Protein AF-A0A538U7K5-F1 (afdb_monomer)

Nearest PDB structures (foldseek):
  8snb-assembly1_8U  TM=2.735E-01  e=7.033E+00  Strongylocentrotus purpuratus

Organism: Eiseniibacteriota bacterium (NCBI:txid2212470)

Secondary structure (DSSP, 8-state):
-HHHHHHHHHHHHHHHHHHHHHHHHHHHHHHHHHHHHHHHHIIIIIHHHHHHHHHHHHHHTT---PPPP---SSHHHHHHHHHHHHHHHHHHHHHHHHHHHHHHHHS---------GGG---TT----------

Radius of gyration: 41.23 Å; Cα contacts (8 Å, |Δi|>4): 47; chains: 1; bounding box: 67×30×140 Å

InterPro domains:
  IPR003660 HAMP domain [PF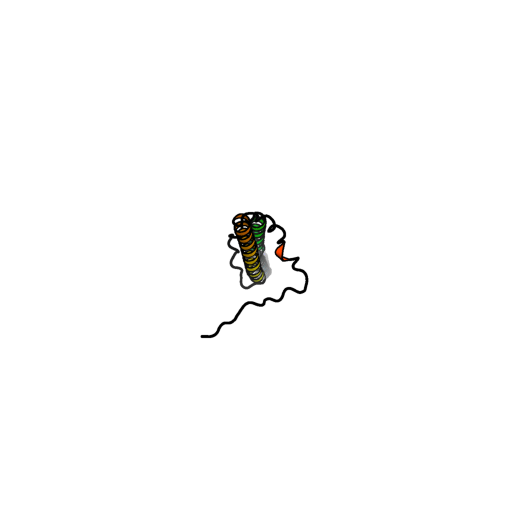00672] (40-91)
  IPR003660 HAMP domain [PS50885] (43-95)
  IPR003660 HAMP domain [SM00304] (43-95)
  IPR050980 Two-component sensor histidine kinase [PTHR44936] (24-107)

Mean predicted aligned error: 14.3 Å

Structure (mmCIF, N/CA/C/O backbone):
data_AF-A0A538U7K5-F1
#
_entry.id   AF-A0A538U7K5-F1
#
loop_
_atom_site.group_PDB
_atom_site.id
_atom_site.type_symbol
_atom_site.label_atom_id
_atom_site.label_alt_id
_atom_site.label_comp_id
_atom_site.label_asym_id
_atom_site.label_entity_id
_atom_site.label_seq_id
_atom_site.pdbx_PDB_ins_code
_atom_site.Cartn_x
_atom_site.Cartn_y
_atom_site.Cartn_z
_atom_site.occupancy
_atom_site.B_iso_or_equiv
_atom_site.auth_seq_id
_atom_site.auth_comp_id
_atom_site.auth_asym_id
_atom_site.auth_atom_id
_atom_site.pdbx_PDB_model_num
ATOM 1 N N . MET A 1 1 ? 33.708 3.600 -62.638 1.00 54.44 1 MET A N 1
ATOM 2 C CA . MET A 1 1 ? 33.944 4.660 -61.630 1.00 54.44 1 MET A CA 1
ATOM 3 C C . MET A 1 1 ? 32.761 4.875 -60.675 1.00 54.44 1 MET A C 1
ATOM 5 O O . MET A 1 1 ? 33.014 5.083 -59.501 1.00 54.44 1 MET A O 1
ATOM 9 N N . ALA A 1 2 ? 31.492 4.771 -61.100 1.00 59.25 2 ALA A N 1
ATOM 10 C CA . ALA A 1 2 ? 30.334 5.022 -60.219 1.00 59.25 2 ALA A CA 1
ATOM 11 C C . ALA A 1 2 ? 30.132 4.001 -59.070 1.00 59.25 2 ALA A C 1
ATOM 13 O O . ALA A 1 2 ? 29.759 4.386 -57.966 1.00 59.25 2 ALA A O 1
ATOM 14 N N . VAL A 1 3 ? 30.445 2.715 -59.272 1.00 57.94 3 VAL A N 1
ATOM 15 C CA . VAL A 1 3 ? 30.224 1.658 -58.254 1.00 57.94 3 VAL A CA 1
ATOM 16 C C . VAL A 1 3 ? 31.099 1.840 -57.000 1.00 57.94 3 VAL A C 1
ATOM 18 O O . VAL A 1 3 ? 30.674 1.516 -55.896 1.00 57.94 3 VAL A O 1
ATOM 21 N N . VAL A 1 4 ? 32.285 2.445 -57.142 1.00 59.78 4 VAL A N 1
ATOM 22 C CA . VAL A 1 4 ? 33.200 2.721 -56.017 1.00 59.78 4 VAL A CA 1
ATOM 23 C C . VAL A 1 4 ? 32.654 3.829 -55.101 1.00 59.78 4 VAL A C 1
ATOM 25 O O . VAL A 1 4 ? 32.928 3.829 -53.905 1.00 59.78 4 VAL A O 1
ATOM 28 N N . THR A 1 5 ? 31.824 4.739 -55.626 1.00 70.06 5 THR A N 1
ATOM 29 C CA . THR A 1 5 ? 31.253 5.848 -54.838 1.00 70.06 5 THR A CA 1
ATOM 30 C C . THR A 1 5 ? 30.111 5.405 -53.919 1.00 70.06 5 THR A C 1
ATOM 32 O O . THR A 1 5 ? 30.031 5.873 -52.787 1.00 70.06 5 THR A O 1
ATOM 35 N N . LEU A 1 6 ? 29.286 4.443 -54.353 1.00 65.56 6 LEU A N 1
ATOM 36 C CA . LEU A 1 6 ? 28.186 3.896 -53.548 1.00 65.56 6 LEU A CA 1
ATOM 37 C C . LEU A 1 6 ? 28.699 2.976 -52.428 1.00 65.56 6 LEU A C 1
ATOM 39 O O . LEU A 1 6 ? 28.245 3.087 -51.294 1.00 65.56 6 LEU A O 1
ATOM 43 N N . ALA A 1 7 ? 29.699 2.133 -52.717 1.00 62.19 7 ALA A N 1
ATOM 44 C CA . ALA A 1 7 ? 30.318 1.265 -51.710 1.00 62.19 7 ALA A CA 1
ATOM 45 C C . ALA A 1 7 ? 31.091 2.056 -50.632 1.00 62.19 7 ALA A C 1
ATOM 47 O O . ALA A 1 7 ? 31.077 1.684 -49.461 1.00 62.19 7 ALA A O 1
ATOM 48 N N . SER A 1 8 ? 31.731 3.170 -51.012 1.00 61.56 8 SER A N 1
ATOM 49 C CA . SER A 1 8 ? 32.457 4.058 -50.090 1.00 61.56 8 SER A CA 1
ATOM 50 C C . SER A 1 8 ? 31.526 4.790 -49.114 1.00 61.56 8 SER A C 1
ATOM 52 O O . SER A 1 8 ? 31.849 4.918 -47.934 1.00 61.56 8 SER A O 1
ATOM 54 N N . LEU A 1 9 ? 30.339 5.214 -49.568 1.00 62.47 9 LEU A N 1
ATOM 55 C CA . LEU A 1 9 ? 29.356 5.876 -48.707 1.00 62.47 9 LEU A CA 1
ATOM 56 C C . LEU A 1 9 ? 28.792 4.916 -47.649 1.00 62.47 9 LEU A C 1
ATOM 58 O O . LEU A 1 9 ? 28.699 5.280 -46.480 1.00 62.47 9 LEU A O 1
ATOM 62 N N . ASP A 1 10 ? 28.500 3.671 -48.032 1.00 64.25 10 ASP A N 1
ATOM 63 C CA . ASP A 1 10 ? 28.055 2.632 -47.094 1.00 64.25 10 ASP A CA 1
ATOM 64 C C . ASP A 1 10 ? 29.145 2.294 -46.062 1.00 64.25 10 ASP A C 1
ATOM 66 O O . ASP A 1 10 ? 28.867 2.122 -44.874 1.00 64.25 10 ASP A O 1
ATOM 70 N N . GLN A 1 11 ? 30.412 2.269 -46.487 1.00 65.56 11 GLN A N 1
ATOM 71 C CA . GLN A 1 11 ? 31.550 2.010 -45.604 1.00 65.56 11 GLN A CA 1
ATOM 72 C C . GLN A 1 11 ? 31.839 3.183 -44.650 1.00 65.56 11 GLN A C 1
ATOM 74 O O . GLN A 1 11 ? 32.196 2.953 -43.494 1.00 65.56 11 GLN A O 1
ATOM 79 N N . ALA A 1 12 ? 31.628 4.426 -45.094 1.00 67.38 12 ALA A N 1
ATOM 80 C CA . ALA A 1 12 ? 31.737 5.626 -44.263 1.00 67.38 12 ALA A CA 1
ATOM 81 C C . ALA A 1 12 ? 30.568 5.776 -43.268 1.00 67.38 12 ALA A C 1
ATOM 83 O O . ALA A 1 12 ? 30.749 6.332 -42.185 1.00 67.38 12 ALA A O 1
ATOM 84 N N . LEU A 1 13 ? 29.384 5.251 -43.603 1.00 69.56 13 LEU A N 1
ATOM 85 C CA . LEU A 1 13 ? 28.193 5.260 -42.744 1.00 69.56 13 LEU A CA 1
ATOM 86 C C . LEU A 1 13 ? 28.079 4.025 -41.839 1.00 69.56 13 LEU A C 1
ATOM 88 O O . LEU A 1 13 ? 27.329 4.053 -40.863 1.00 69.56 13 LEU A O 1
ATOM 92 N N . ALA A 1 14 ? 28.831 2.952 -42.096 1.00 70.62 14 ALA A N 1
ATOM 93 C CA . ALA A 1 14 ? 28.836 1.756 -41.250 1.00 70.62 14 ALA A CA 1
ATOM 94 C C . ALA A 1 14 ? 29.092 2.046 -39.748 1.00 70.62 14 ALA A C 1
ATOM 96 O O . ALA A 1 14 ? 28.418 1.437 -38.910 1.00 70.62 14 ALA A O 1
ATOM 97 N N . PRO A 1 15 ? 29.981 2.986 -39.359 1.00 73.81 15 PRO A N 1
ATOM 98 C CA . PRO A 1 15 ? 30.116 3.423 -37.969 1.00 73.81 15 PRO A CA 1
ATOM 99 C C . PRO A 1 15 ? 28.875 4.167 -37.451 1.00 73.81 15 PRO A C 1
ATOM 101 O O . PRO A 1 15 ? 28.450 3.924 -36.324 1.00 73.81 15 PRO A O 1
ATOM 104 N N . PHE A 1 16 ? 28.255 5.018 -38.277 1.00 79.31 16 PHE A N 1
ATOM 105 C CA . PHE A 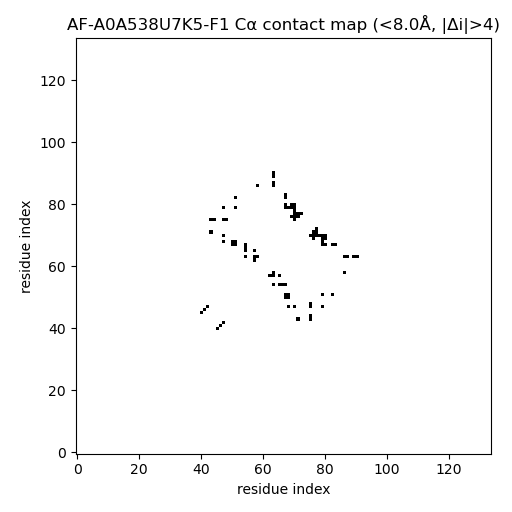1 16 ? 27.041 5.760 -37.918 1.00 79.31 16 PHE A CA 1
ATOM 106 C C . PHE A 1 16 ? 25.854 4.829 -37.645 1.00 79.31 16 PHE A C 1
ATOM 108 O O . PHE A 1 16 ? 25.188 4.983 -36.624 1.00 79.31 16 PHE A O 1
ATOM 115 N N . ARG A 1 17 ? 25.646 3.790 -38.467 1.00 77.38 17 ARG A N 1
ATOM 116 C CA . ARG A 1 17 ? 24.559 2.810 -38.257 1.00 77.38 17 ARG A CA 1
ATOM 117 C C . ARG A 1 17 ? 24.710 2.027 -36.949 1.00 77.38 17 ARG A C 1
ATOM 119 O O . ARG A 1 17 ? 23.712 1.656 -36.335 1.00 77.38 17 ARG A O 1
ATOM 126 N N . ARG A 1 18 ? 25.946 1.786 -36.490 1.00 79.62 18 ARG A N 1
ATOM 127 C CA . ARG A 1 18 ? 26.201 1.168 -35.175 1.00 79.62 18 ARG A CA 1
ATOM 128 C C . ARG A 1 18 ? 25.820 2.098 -34.026 1.00 79.62 18 ARG A C 1
ATOM 130 O O . ARG A 1 18 ? 25.271 1.620 -33.038 1.00 79.62 18 ARG A O 1
ATOM 137 N N . ILE A 1 19 ? 26.084 3.398 -34.161 1.00 85.88 19 ILE A N 1
ATOM 138 C CA . ILE A 1 19 ? 25.710 4.409 -33.162 1.00 85.88 19 ILE A CA 1
ATOM 139 C C . ILE A 1 19 ? 24.186 4.565 -33.110 1.00 85.88 19 ILE A C 1
ATOM 141 O O . ILE A 1 19 ? 23.619 4.546 -32.022 1.00 85.88 19 ILE A O 1
ATOM 145 N N . GLU A 1 20 ? 23.510 4.625 -34.261 1.00 86.88 20 GLU A N 1
ATOM 146 C CA . GLU A 1 20 ? 22.042 4.668 -34.328 1.00 86.88 20 GLU A CA 1
ATOM 147 C C . GLU A 1 20 ? 21.404 3.448 -33.658 1.00 86.88 20 GLU A C 1
ATOM 149 O O . GLU A 1 20 ? 20.525 3.593 -32.808 1.00 86.88 20 GLU A O 1
ATOM 154 N N . ALA A 1 21 ? 21.883 2.241 -33.980 1.00 88.50 21 ALA A N 1
ATOM 155 C CA . ALA A 1 21 ? 21.398 1.017 -33.354 1.00 88.50 21 ALA A CA 1
ATOM 156 C C . ALA A 1 21 ? 21.659 1.010 -31.839 1.00 88.50 21 ALA A C 1
ATOM 158 O O . ALA A 1 21 ? 20.779 0.630 -31.069 1.00 88.50 21 ALA A O 1
ATOM 159 N N . ALA A 1 22 ? 22.836 1.465 -31.396 1.00 89.94 22 ALA A N 1
ATOM 160 C CA . ALA A 1 22 ? 23.144 1.591 -29.976 1.00 89.94 22 ALA A CA 1
ATOM 161 C C . ALA A 1 22 ? 22.199 2.580 -29.271 1.00 89.94 22 ALA A C 1
ATOM 163 O O . ALA A 1 22 ? 21.688 2.266 -28.200 1.00 89.94 22 ALA A O 1
ATOM 164 N N . GLN A 1 23 ? 21.896 3.728 -29.882 1.00 94.31 23 GLN A N 1
ATOM 165 C CA . GLN A 1 23 ? 20.947 4.707 -29.340 1.00 94.31 23 GLN A CA 1
ATOM 166 C C . GLN A 1 23 ? 19.527 4.148 -29.235 1.00 94.31 23 GLN A C 1
ATOM 168 O O . GLN A 1 23 ? 18.868 4.357 -28.215 1.00 94.31 23 GLN A O 1
ATOM 173 N N . LEU A 1 24 ? 19.070 3.400 -30.243 1.00 95.38 24 LEU A N 1
ATOM 174 C CA . LEU A 1 24 ? 17.772 2.723 -30.197 1.00 95.38 24 LEU A CA 1
ATOM 175 C C . LEU A 1 24 ? 17.715 1.697 -29.060 1.00 95.38 24 LEU A C 1
ATOM 177 O O . LEU A 1 24 ? 16.736 1.666 -28.315 1.00 95.38 24 LEU A O 1
ATOM 181 N N . TRP A 1 25 ? 18.772 0.902 -28.879 1.00 95.88 25 TRP A N 1
ATOM 182 C CA . TRP A 1 25 ? 18.856 -0.060 -27.779 1.00 95.88 25 TRP A CA 1
ATOM 183 C C . TRP A 1 25 ? 18.875 0.611 -26.411 1.00 95.88 25 TRP A C 1
ATOM 185 O O . TRP A 1 25 ? 18.148 0.180 -25.519 1.00 95.88 25 TRP A O 1
ATOM 195 N N . VAL A 1 26 ? 19.654 1.681 -26.245 1.00 96.88 26 VAL A N 1
ATOM 196 C CA . VAL A 1 26 ? 19.680 2.457 -24.999 1.00 96.88 26 VAL A CA 1
ATOM 197 C C . VAL A 1 26 ? 18.292 3.013 -24.698 1.00 96.88 26 VAL A C 1
ATOM 199 O O . VAL A 1 26 ? 17.795 2.809 -23.595 1.00 96.88 26 VAL A O 1
ATOM 202 N N . GLY A 1 27 ? 17.625 3.628 -25.679 1.00 96.94 27 GLY A N 1
ATOM 203 C CA . GLY A 1 27 ? 16.267 4.145 -25.511 1.00 96.94 27 GLY A CA 1
ATOM 204 C C . GLY A 1 27 ? 15.266 3.058 -25.112 1.00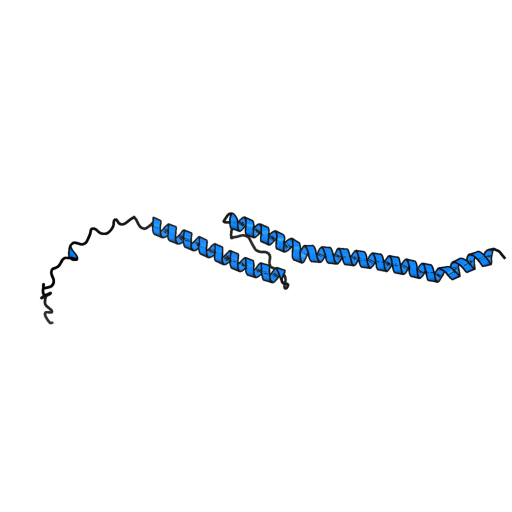 96.94 27 GLY A C 1
ATOM 205 O O . GLY A 1 27 ? 14.484 3.248 -24.179 1.00 96.94 27 GLY A O 1
ATOM 206 N N . LEU A 1 28 ? 15.328 1.892 -25.761 1.00 97.69 28 LEU A N 1
ATOM 207 C CA . LEU A 1 28 ? 14.460 0.758 -25.453 1.00 97.69 28 LEU A CA 1
ATOM 208 C C . LEU A 1 28 ? 14.690 0.224 -24.032 1.00 97.69 28 LEU A C 1
ATOM 210 O O . LEU A 1 28 ? 13.728 -0.013 -23.302 1.00 97.69 28 LEU A O 1
ATOM 214 N N . ILE A 1 29 ? 15.952 0.076 -23.622 1.00 98.06 29 ILE A N 1
ATOM 215 C CA . ILE A 1 29 ? 16.319 -0.375 -22.274 1.00 98.06 29 ILE A CA 1
ATOM 216 C C 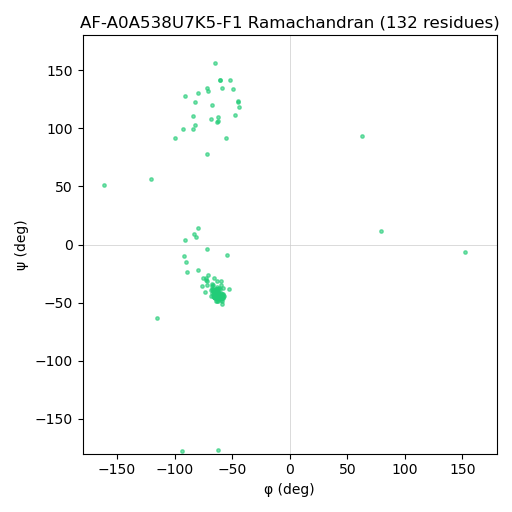. ILE A 1 29 ? 15.875 0.649 -21.229 1.00 98.06 29 ILE A C 1
ATOM 218 O O . ILE A 1 29 ? 15.266 0.269 -20.231 1.00 98.06 29 ILE A O 1
ATOM 222 N N . SER A 1 30 ? 16.128 1.940 -21.456 1.00 97.94 30 SER A N 1
ATOM 223 C CA . SER A 1 30 ? 15.701 3.012 -20.553 1.00 97.94 30 SER A CA 1
ATOM 224 C C . SER A 1 30 ? 14.185 3.036 -20.383 1.00 97.94 30 SER A C 1
ATOM 226 O O . SER A 1 30 ? 13.699 3.144 -19.259 1.00 97.94 30 SER A O 1
ATOM 228 N N . MET A 1 31 ? 13.430 2.877 -21.473 1.00 98.12 31 MET A N 1
ATOM 229 C CA . MET A 1 31 ? 11.972 2.819 -21.417 1.00 98.12 31 MET A CA 1
ATOM 230 C C . MET A 1 31 ? 11.488 1.576 -20.664 1.00 98.12 31 MET A C 1
ATOM 232 O O . MET A 1 31 ? 10.642 1.686 -19.778 1.00 98.12 31 MET A O 1
ATOM 236 N N . GLY A 1 32 ? 12.074 0.408 -20.941 1.00 98.12 32 GLY A N 1
ATOM 237 C CA . GLY A 1 32 ? 11.782 -0.822 -20.205 1.00 98.12 32 GLY A CA 1
ATOM 238 C C . GLY A 1 32 ? 12.062 -0.692 -18.705 1.00 98.12 32 GLY A C 1
ATOM 239 O O . GLY A 1 32 ? 11.236 -1.091 -17.885 1.00 98.12 32 GLY A O 1
ATOM 240 N N . LEU A 1 33 ? 13.183 -0.069 -18.335 1.00 98.00 33 LEU A N 1
ATOM 241 C CA . LEU A 1 33 ? 13.550 0.170 -16.942 1.00 98.00 33 LEU A CA 1
ATOM 242 C C . LEU A 1 33 ? 12.586 1.143 -16.254 1.00 98.00 33 LEU A C 1
ATOM 244 O O . LEU A 1 33 ? 12.186 0.896 -15.118 1.00 98.00 33 LEU A O 1
ATOM 248 N N . ALA A 1 34 ? 12.172 2.211 -16.941 1.00 97.50 34 ALA A N 1
ATOM 249 C CA . ALA A 1 34 ? 11.193 3.160 -16.420 1.00 97.50 34 ALA A CA 1
ATOM 250 C C . ALA A 1 34 ? 9.842 2.483 -16.137 1.00 97.50 34 ALA A C 1
ATOM 252 O O . ALA A 1 34 ? 9.283 2.658 -15.052 1.00 97.50 34 ALA A O 1
ATOM 253 N N . PHE A 1 35 ? 9.349 1.652 -17.062 1.00 97.69 35 PHE A N 1
ATOM 254 C CA . PHE A 1 35 ? 8.125 0.873 -16.853 1.00 97.69 35 PHE A CA 1
ATOM 255 C C . PHE A 1 35 ? 8.264 -0.124 -15.703 1.00 97.69 35 PHE A C 1
ATOM 257 O O . PHE A 1 35 ? 7.380 -0.198 -14.850 1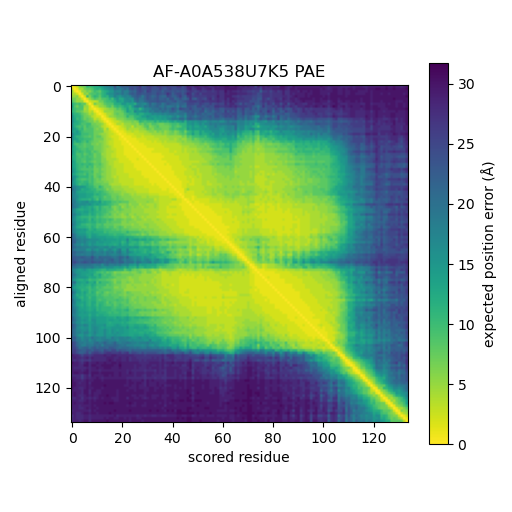.00 97.69 35 PHE A O 1
ATOM 264 N N . ALA A 1 36 ? 9.377 -0.858 -15.642 1.00 97.25 36 ALA A N 1
ATOM 265 C CA . ALA A 1 36 ? 9.632 -1.808 -14.565 1.00 97.25 36 ALA A CA 1
ATOM 266 C C . ALA A 1 36 ? 9.658 -1.112 -13.196 1.00 97.25 36 ALA A C 1
ATOM 268 O O . ALA A 1 36 ? 9.003 -1.567 -12.259 1.00 97.25 36 ALA A O 1
ATOM 269 N N . LEU A 1 37 ? 10.358 0.020 -13.087 1.00 95.75 37 LEU A N 1
ATOM 270 C CA . LEU A 1 37 ? 10.445 0.784 -11.847 1.00 95.75 37 LEU A CA 1
ATOM 271 C C . LEU A 1 37 ? 9.086 1.363 -11.441 1.00 95.75 37 LEU A C 1
ATOM 273 O O . LEU A 1 37 ? 8.690 1.224 -10.286 1.00 95.75 37 LEU A O 1
ATOM 277 N N . SER A 1 38 ? 8.351 1.954 -12.386 1.00 95.00 38 SER A N 1
ATOM 278 C CA . SER A 1 38 ? 6.999 2.473 -12.154 1.00 95.00 38 SER A CA 1
ATOM 279 C C . SER A 1 38 ? 6.058 1.376 -11.647 1.00 95.00 38 SER A C 1
ATOM 281 O O . SER A 1 38 ? 5.363 1.560 -10.647 1.00 95.00 38 SER A O 1
ATOM 283 N N . TYR A 1 39 ? 6.102 0.199 -12.272 1.00 95.19 39 TYR A N 1
ATOM 284 C CA . TYR A 1 39 ? 5.298 -0.950 -11.876 1.00 95.19 39 TYR A CA 1
ATOM 285 C C . TYR A 1 39 ? 5.645 -1.456 -10.471 1.00 95.19 39 TYR A C 1
ATOM 287 O O . TYR A 1 39 ? 4.752 -1.715 -9.661 1.00 95.19 39 TYR A O 1
ATOM 295 N N . VAL A 1 40 ? 6.939 -1.568 -10.154 1.00 92.06 40 VAL A N 1
ATOM 296 C CA . VAL A 1 40 ? 7.405 -1.970 -8.818 1.00 92.06 40 VAL A CA 1
ATOM 297 C C . VAL A 1 40 ? 6.971 -0.954 -7.765 1.00 92.06 40 VAL A C 1
ATOM 299 O O . VAL A 1 40 ? 6.461 -1.352 -6.718 1.00 92.06 40 VAL A O 1
ATOM 302 N N . LEU A 1 41 ? 7.130 0.342 -8.039 1.00 89.50 41 LEU A N 1
ATOM 303 C CA . LEU A 1 41 ? 6.789 1.403 -7.096 1.00 89.50 41 LEU A CA 1
ATOM 304 C C . LEU A 1 41 ? 5.279 1.463 -6.839 1.00 89.50 41 LEU A C 1
ATOM 306 O O . LEU A 1 41 ? 4.857 1.497 -5.686 1.00 89.50 41 LEU A O 1
ATOM 310 N N . SER A 1 42 ? 4.462 1.370 -7.891 1.00 89.81 42 SER A N 1
ATOM 311 C CA . SER A 1 42 ? 3.002 1.288 -7.771 1.00 89.81 42 SER A CA 1
ATOM 312 C C . SER A 1 42 ? 2.573 0.094 -6.908 1.00 89.81 42 SER A C 1
ATOM 314 O O . SER A 1 42 ? 1.754 0.239 -5.999 1.00 89.81 42 SER A O 1
ATOM 316 N N . ARG A 1 43 ? 3.183 -1.081 -7.113 1.00 87.75 43 ARG A N 1
ATOM 317 C CA . ARG A 1 43 ? 2.865 -2.280 -6.324 1.00 87.75 43 ARG A CA 1
ATOM 318 C C . ARG A 1 43 ? 3.363 -2.241 -4.882 1.00 87.75 43 ARG A C 1
ATOM 320 O O . ARG A 1 43 ? 2.733 -2.864 -4.034 1.00 87.75 43 ARG A O 1
ATOM 327 N N . ARG A 1 44 ? 4.480 -1.568 -4.599 1.00 86.88 44 ARG A N 1
ATOM 328 C CA . ARG A 1 44 ? 5.053 -1.494 -3.243 1.00 86.88 44 ARG A CA 1
ATOM 329 C C . ARG A 1 44 ? 4.530 -0.334 -2.408 1.00 86.88 44 ARG A C 1
ATOM 331 O O . ARG A 1 44 ? 4.567 -0.427 -1.189 1.00 86.88 44 ARG A O 1
ATOM 338 N N . VAL A 1 45 ? 4.044 0.727 -3.044 1.00 89.31 45 VAL A N 1
ATOM 339 C CA . VAL A 1 45 ? 3.618 1.947 -2.351 1.00 89.31 45 VAL A CA 1
ATOM 340 C C . VAL A 1 45 ? 2.123 2.166 -2.516 1.00 89.31 45 VAL A C 1
ATOM 342 O O . VAL A 1 45 ? 1.389 2.092 -1.537 1.00 89.31 45 VAL A O 1
ATOM 345 N N . THR A 1 46 ? 1.655 2.378 -3.745 1.00 90.12 46 THR A N 1
ATOM 346 C CA . THR A 1 46 ? 0.255 2.742 -4.007 1.00 90.12 46 THR A CA 1
ATOM 347 C C . THR A 1 46 ? -0.712 1.645 -3.567 1.00 90.12 46 THR A C 1
ATOM 349 O O . THR A 1 46 ? -1.637 1.921 -2.813 1.00 90.12 46 THR A O 1
ATOM 352 N N . GLY A 1 47 ? -0.450 0.389 -3.948 1.00 88.12 47 GLY A N 1
ATOM 353 C CA . GLY A 1 47 ? -1.328 -0.735 -3.607 1.00 88.12 47 GLY A CA 1
ATOM 354 C C . GLY A 1 47 ? -1.529 -0.939 -2.095 1.00 88.12 47 GLY A C 1
ATOM 355 O O . GLY A 1 47 ? -2.671 -1.036 -1.648 1.00 88.12 47 GLY A O 1
ATOM 356 N N . PRO A 1 48 ? -0.462 -1.012 -1.275 1.00 87.75 48 PRO A N 1
ATOM 357 C CA . PRO A 1 48 ? -0.610 -1.116 0.176 1.00 87.75 48 PRO A CA 1
ATOM 358 C C . PRO A 1 48 ? -1.289 0.097 0.819 1.00 87.75 48 PRO A C 1
ATOM 360 O O . PRO A 1 48 ? -2.070 -0.089 1.746 1.00 87.75 48 PRO A O 1
ATOM 363 N N . ILE A 1 49 ? -1.032 1.316 0.330 1.00 90.94 49 ILE A N 1
ATOM 364 C CA . ILE A 1 49 ? -1.666 2.533 0.861 1.00 90.94 49 ILE A CA 1
ATOM 365 C C . ILE A 1 49 ? -3.178 2.516 0.621 1.00 90.94 49 ILE A C 1
ATOM 367 O O . ILE A 1 49 ? -3.932 2.790 1.551 1.00 90.94 49 ILE A O 1
ATOM 371 N N . GLU A 1 50 ? -3.627 2.153 -0.583 1.00 91.00 50 GLU A N 1
ATOM 372 C CA . GLU A 1 50 ? -5.059 2.025 -0.891 1.00 91.00 50 GLU A CA 1
ATOM 373 C C . GLU A 1 50 ? -5.736 1.002 0.028 1.00 91.00 50 GLU A C 1
ATOM 375 O O . GLU A 1 50 ? -6.769 1.292 0.622 1.00 91.00 50 GLU A O 1
ATOM 380 N N . ARG A 1 51 ? -5.099 -0.152 0.261 1.00 89.94 51 ARG A N 1
ATOM 381 C CA . ARG A 1 51 ? -5.636 -1.164 1.185 1.00 89.94 51 ARG A CA 1
ATOM 382 C C . ARG A 1 51 ? -5.724 -0.673 2.627 1.00 89.94 51 ARG A C 1
ATOM 384 O O . ARG A 1 51 ? -6.688 -0.991 3.312 1.00 89.94 51 ARG A O 1
ATOM 391 N N . LEU A 1 52 ? -4.727 0.071 3.110 1.00 91.75 52 LEU A N 1
ATOM 392 C CA . LEU A 1 52 ? -4.788 0.667 4.449 1.00 91.75 52 LEU A CA 1
ATOM 393 C C . LEU A 1 52 ? -5.933 1.682 4.549 1.00 91.75 52 LEU A C 1
ATOM 395 O O . LEU A 1 52 ? -6.619 1.722 5.568 1.00 91.75 52 LEU A O 1
ATOM 399 N N . ALA A 1 53 ? -6.175 2.459 3.489 1.00 92.31 53 ALA A N 1
ATOM 400 C CA . ALA A 1 53 ? -7.310 3.374 3.424 1.00 92.31 53 ALA A CA 1
ATOM 401 C C . ALA A 1 53 ? -8.654 2.624 3.465 1.00 92.31 53 ALA A C 1
ATOM 403 O O . ALA A 1 53 ? -9.544 3.023 4.216 1.00 92.31 53 ALA A O 1
ATOM 404 N N . ASP A 1 54 ? -8.778 1.506 2.745 1.00 92.88 54 ASP A N 1
ATOM 405 C CA . ASP A 1 54 ? -9.980 0.663 2.771 1.00 92.88 54 ASP A CA 1
ATOM 406 C C . ASP A 1 54 ? -10.251 0.089 4.170 1.00 92.88 54 ASP A C 1
ATOM 408 O O . ASP A 1 54 ? -11.387 0.121 4.655 1.00 92.88 54 ASP A O 1
ATOM 412 N N . VAL A 1 55 ? -9.206 -0.397 4.853 1.00 92.38 55 VAL A N 1
ATOM 413 C CA . VAL A 1 55 ? -9.322 -0.896 6.232 1.00 92.38 55 VAL A CA 1
ATOM 414 C C . VAL A 1 55 ? -9.716 0.231 7.184 1.00 92.38 55 VAL A C 1
ATOM 416 O O . VAL A 1 55 ? -10.585 0.033 8.031 1.00 92.38 55 VAL A O 1
ATOM 419 N N . ALA A 1 56 ? -9.143 1.427 7.034 1.00 91.81 56 ALA A N 1
ATOM 420 C CA . ALA A 1 56 ? -9.512 2.583 7.847 1.00 91.81 56 ALA A CA 1
ATOM 421 C C . ALA A 1 56 ? -10.986 2.981 7.650 1.00 91.81 56 ALA A C 1
ATOM 423 O O . ALA A 1 56 ? -11.691 3.262 8.621 1.00 91.81 56 ALA A O 1
ATOM 424 N N . GLU A 1 57 ? -11.491 2.957 6.416 1.00 93.50 57 GLU A N 1
ATOM 425 C CA . GLU A 1 57 ? -12.902 3.245 6.150 1.00 93.50 57 GLU A CA 1
ATOM 426 C C . GLU A 1 57 ? -13.822 2.155 6.725 1.00 93.50 57 GLU A C 1
ATOM 428 O O . GLU A 1 57 ? -14.888 2.441 7.275 1.00 93.50 57 GLU A O 1
ATOM 433 N N . ALA A 1 58 ? -13.394 0.892 6.693 1.00 91.19 58 ALA A N 1
ATOM 434 C CA . 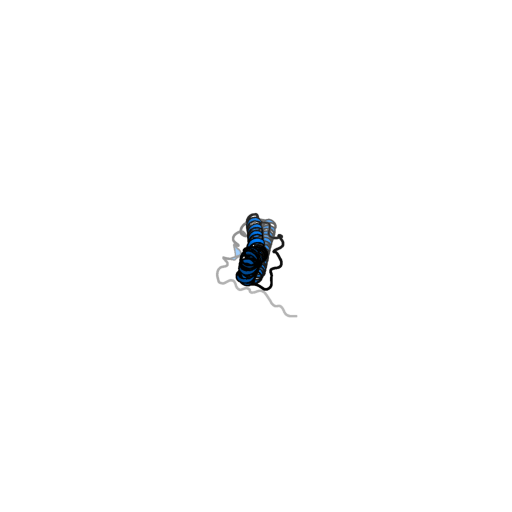ALA A 1 58 ? -14.102 -0.187 7.371 1.00 91.19 58 ALA A CA 1
ATOM 435 C C . ALA A 1 58 ? -14.105 -0.037 8.901 1.00 91.19 58 ALA A C 1
ATOM 437 O O . ALA A 1 58 ? -15.142 -0.271 9.529 1.00 91.19 58 ALA A O 1
ATOM 438 N N . ALA A 1 59 ? -12.992 0.412 9.483 1.00 91.50 59 ALA A N 1
ATOM 439 C CA . ALA A 1 59 ? -12.868 0.714 10.905 1.00 91.50 59 ALA A CA 1
ATOM 440 C C . ALA A 1 59 ? -13.869 1.792 11.337 1.00 91.50 59 ALA A C 1
ATOM 442 O O . ALA A 1 59 ? -14.539 1.653 12.359 1.00 91.50 59 ALA A O 1
ATOM 443 N N . ARG A 1 60 ? -14.054 2.835 10.513 1.00 89.38 60 ARG A N 1
ATOM 444 C CA . ARG A 1 60 ? -15.073 3.876 10.747 1.00 89.38 60 ARG A CA 1
ATOM 445 C C . ARG A 1 60 ? -16.492 3.313 10.787 1.00 89.38 60 ARG A C 1
ATOM 447 O O . ARG A 1 60 ? -17.330 3.829 11.522 1.00 89.38 60 ARG A O 1
ATOM 454 N N . ALA A 1 61 ? -16.754 2.242 10.042 1.00 90.19 61 ALA A N 1
ATOM 455 C CA . ALA A 1 61 ? -18.018 1.511 10.082 1.00 90.19 61 ALA A CA 1
ATOM 456 C C . ALA A 1 61 ? -18.102 0.481 11.232 1.00 90.19 61 ALA A C 1
ATOM 458 O O . ALA A 1 61 ? -19.034 -0.321 11.258 1.00 90.19 61 ALA A O 1
ATOM 459 N N . GLY A 1 62 ? -17.138 0.476 12.161 1.00 87.38 62 GLY A N 1
ATOM 460 C CA . GLY A 1 62 ? -17.078 -0.432 13.309 1.00 87.38 62 GLY A CA 1
ATOM 461 C C . GLY A 1 62 ? -16.557 -1.835 12.985 1.00 87.38 62 GLY A C 1
ATOM 462 O O . GLY A 1 62 ? -16.697 -2.737 13.805 1.00 87.38 62 GLY A O 1
ATOM 463 N N . ARG A 1 63 ? -15.987 -2.052 11.793 1.00 88.44 63 ARG A N 1
ATOM 464 C CA . ARG A 1 63 ? -15.443 -3.352 11.373 1.00 88.44 63 ARG A CA 1
ATOM 465 C C . ARG A 1 63 ? -13.927 -3.369 11.552 1.00 88.44 63 ARG A C 1
ATOM 467 O O . ARG A 1 63 ? -13.198 -3.001 10.636 1.00 88.44 63 ARG A O 1
ATOM 474 N N . PHE A 1 64 ? -13.473 -3.820 12.719 1.00 87.00 64 PHE A N 1
ATOM 475 C CA . PHE A 1 64 ? -12.048 -3.861 13.075 1.00 87.00 64 PHE A CA 1
ATOM 476 C C . PHE A 1 64 ? -11.349 -5.187 12.728 1.00 87.00 64 PHE A C 1
ATOM 478 O O . PHE A 1 64 ? -10.129 -5.253 12.756 1.00 87.00 64 PHE A O 1
ATOM 485 N N . ASP A 1 65 ? -12.091 -6.227 12.334 1.00 82.44 65 ASP A N 1
ATOM 486 C CA . ASP A 1 65 ? -11.548 -7.559 12.007 1.00 82.44 65 ASP A CA 1
ATOM 487 C C . ASP A 1 65 ? -10.929 -7.675 10.602 1.00 82.44 65 ASP A C 1
ATOM 489 O O . ASP A 1 65 ? -10.729 -8.779 10.088 1.00 82.44 65 ASP A O 1
ATOM 493 N N . GLN A 1 66 ? -10.671 -6.554 9.925 1.00 83.25 66 GLN A N 1
ATOM 494 C CA . GLN A 1 66 ? -10.107 -6.611 8.581 1.00 83.25 66 GLN A CA 1
ATOM 495 C C . GLN A 1 66 ? -8.597 -6.866 8.628 1.00 83.25 66 GLN A C 1
ATOM 497 O O . GLN A 1 66 ? -7.881 -6.150 9.325 1.00 83.25 66 GLN A O 1
ATOM 502 N N . PRO A 1 67 ? -8.088 -7.845 7.859 1.00 77.19 67 PRO A N 1
ATOM 503 C CA . PRO A 1 67 ? -6.668 -8.153 7.853 1.00 77.19 67 PRO A CA 1
ATOM 504 C C . PRO A 1 67 ? -5.871 -7.006 7.225 1.00 77.19 67 PRO A C 1
ATOM 506 O O . PRO A 1 67 ? -6.039 -6.688 6.043 1.00 77.19 67 PRO A O 1
ATOM 509 N N . VAL A 1 68 ? -4.958 -6.420 7.999 1.00 80.69 68 VAL A N 1
ATOM 510 C CA . VAL A 1 68 ? -3.993 -5.446 7.487 1.00 80.69 68 VAL A CA 1
ATOM 511 C C . VAL A 1 68 ? -2.949 -6.184 6.634 1.00 80.69 68 VAL A C 1
ATOM 513 O O . VAL A 1 68 ? -2.462 -7.246 7.033 1.00 80.69 68 VAL A O 1
ATOM 516 N N . PRO A 1 69 ? -2.589 -5.682 5.436 1.00 74.25 69 PRO A N 1
ATOM 517 C CA . PRO A 1 69 ? -1.616 -6.358 4.587 1.00 74.25 69 PRO A CA 1
ATOM 518 C C . PRO A 1 69 ? -0.273 -6.526 5.316 1.00 74.25 69 PRO A C 1
ATOM 520 O O . PRO A 1 69 ? 0.226 -5.542 5.869 1.00 74.25 69 PRO A O 1
ATOM 523 N N . PRO A 1 70 ? 0.367 -7.714 5.271 1.00 67.00 70 PRO A N 1
ATOM 524 C CA . PRO A 1 70 ? 1.716 -7.877 5.791 1.00 67.00 70 PRO A CA 1
ATOM 525 C C . PRO A 1 70 ? 2.648 -6.991 4.968 1.00 67.00 70 PRO A C 1
ATOM 527 O O . PRO A 1 70 ? 2.929 -7.239 3.794 1.00 67.00 70 PRO A O 1
ATOM 530 N N . GLY A 1 71 ? 3.049 -5.888 5.585 1.00 69.25 71 GLY A N 1
ATOM 531 C CA . GLY A 1 71 ? 3.875 -4.876 4.963 1.00 69.25 71 GLY A CA 1
ATOM 532 C C . GLY A 1 71 ? 5.271 -5.386 4.609 1.00 69.25 71 GLY A C 1
ATOM 533 O O . GLY A 1 71 ? 5.784 -6.316 5.232 1.00 69.25 71 GLY A O 1
ATOM 534 N N . GLY A 1 72 ? 5.910 -4.741 3.630 1.00 77.12 72 GLY A N 1
ATOM 535 C CA . GLY A 1 72 ? 7.308 -4.998 3.288 1.00 77.12 72 GLY A CA 1
ATOM 536 C C . GLY A 1 72 ? 8.296 -4.681 4.426 1.00 77.12 72 GLY A C 1
ATOM 537 O O . GLY A 1 72 ? 7.939 -4.280 5.538 1.00 77.12 72 GLY A O 1
ATOM 538 N N . ALA A 1 73 ? 9.588 -4.842 4.141 1.00 81.81 73 ALA A N 1
ATOM 539 C CA . ALA A 1 73 ? 10.662 -4.411 5.045 1.00 81.81 73 ALA A CA 1
ATOM 540 C C . ALA A 1 73 ? 10.977 -2.902 4.933 1.00 81.81 73 ALA A C 1
ATOM 542 O O . ALA A 1 73 ? 11.936 -2.426 5.532 1.00 81.81 73 ALA A O 1
ATOM 543 N N . ASP A 1 74 ? 10.187 -2.164 4.156 1.00 87.81 74 ASP A N 1
ATOM 544 C CA . ASP A 1 74 ? 10.322 -0.735 3.886 1.00 87.81 74 ASP A CA 1
ATOM 545 C C . ASP A 1 74 ? 9.475 0.124 4.847 1.00 87.81 74 ASP A C 1
ATOM 547 O O . ASP A 1 74 ? 8.826 -0.364 5.781 1.00 87.81 74 ASP A O 1
ATOM 551 N N . GLU A 1 75 ? 9.498 1.440 4.636 1.00 89.94 75 GLU A N 1
ATOM 552 C CA . GLU A 1 75 ? 8.723 2.422 5.393 1.00 89.94 75 GLU A CA 1
ATOM 553 C C . GLU A 1 75 ? 7.218 2.151 5.318 1.00 89.94 75 GLU A C 1
ATOM 555 O O . GLU A 1 75 ? 6.522 2.315 6.321 1.00 89.94 75 GLU A O 1
ATOM 560 N N . VAL A 1 76 ? 6.725 1.700 4.159 1.00 90.56 76 VAL A N 1
ATOM 561 C CA . VAL A 1 76 ? 5.312 1.351 3.957 1.00 90.56 76 VAL A CA 1
ATOM 562 C C . VAL A 1 76 ? 4.944 0.153 4.820 1.00 90.56 76 VAL A C 1
ATOM 564 O O . VAL A 1 76 ? 3.896 0.147 5.463 1.00 90.56 76 VAL A O 1
ATOM 567 N N . GLY A 1 77 ? 5.820 -0.845 4.917 1.00 89.88 77 GLY A N 1
ATOM 568 C CA . GLY A 1 77 ? 5.556 -1.966 5.799 1.00 89.88 77 GLY A CA 1
ATOM 569 C C . GLY A 1 77 ? 5.690 -1.648 7.284 1.00 89.88 77 GLY A C 1
ATOM 570 O O . GLY A 1 77 ? 4.955 -2.212 8.095 1.00 89.88 77 GLY A O 1
ATOM 571 N N . ARG A 1 78 ? 6.561 -0.703 7.660 1.00 91.88 78 ARG A N 1
ATOM 572 C CA . ARG A 1 78 ? 6.572 -0.152 9.024 1.00 91.88 78 ARG A CA 1
ATOM 573 C C . ARG A 1 78 ? 5.252 0.553 9.347 1.00 91.88 78 ARG A C 1
ATOM 575 O O . ARG A 1 78 ? 4.727 0.343 10.436 1.00 91.88 78 ARG A O 1
ATOM 582 N N . LEU A 1 79 ? 4.710 1.327 8.405 1.00 91.44 79 LEU A N 1
ATOM 583 C CA . LEU A 1 79 ? 3.400 1.964 8.542 1.00 91.44 79 LEU A CA 1
ATOM 584 C C . LEU A 1 79 ? 2.283 0.925 8.697 1.00 91.44 79 LEU A C 1
ATOM 586 O O . LEU A 1 79 ? 1.477 1.054 9.609 1.00 91.44 79 LEU A O 1
ATOM 590 N N . ALA A 1 80 ? 2.270 -0.121 7.866 1.00 91.81 80 ALA A N 1
ATOM 591 C CA . ALA A 1 80 ? 1.263 -1.178 7.949 1.00 91.81 80 ALA A CA 1
ATOM 592 C C . ALA A 1 80 ? 1.254 -1.865 9.326 1.00 91.81 80 ALA A C 1
ATOM 594 O O . ALA A 1 80 ? 0.192 -2.039 9.909 1.00 91.81 80 ALA A O 1
ATOM 595 N N . ARG A 1 81 ? 2.428 -2.181 9.891 1.00 91.75 81 ARG A N 1
ATOM 596 C CA . ARG A 1 81 ? 2.528 -2.771 11.240 1.00 91.75 81 ARG A CA 1
ATOM 597 C C . ARG A 1 81 ? 2.060 -1.823 12.346 1.00 91.75 81 ARG A C 1
ATOM 599 O O . ARG A 1 81 ? 1.405 -2.262 13.281 1.00 91.75 81 ARG A O 1
ATOM 606 N N . ALA A 1 82 ? 2.398 -0.537 12.253 1.00 91.81 82 ALA A N 1
ATOM 607 C CA . ALA A 1 82 ? 1.929 0.453 13.223 1.00 91.81 82 ALA A CA 1
ATOM 608 C C . ALA A 1 82 ? 0.404 0.645 13.146 1.00 91.81 82 ALA A C 1
ATOM 610 O O . ALA A 1 82 ? -0.257 0.760 14.172 1.00 91.81 82 ALA A O 1
ATOM 611 N N . PHE A 1 83 ? -0.150 0.642 11.932 1.00 92.31 83 PHE A N 1
ATOM 612 C CA . PHE A 1 83 ? -1.587 0.733 11.701 1.00 92.31 83 PHE A CA 1
ATOM 613 C C . PHE A 1 83 ? -2.338 -0.499 12.223 1.00 92.31 83 PHE A C 1
ATOM 615 O O . PHE A 1 83 ? -3.392 -0.352 12.829 1.00 92.31 83 PHE A O 1
ATOM 622 N N . ASP A 1 84 ? -1.781 -1.697 12.048 1.00 91.69 84 ASP A N 1
ATOM 623 C CA . ASP A 1 84 ? -2.326 -2.937 12.615 1.00 91.69 84 ASP A CA 1
ATOM 624 C C . ASP A 1 84 ? -2.412 -2.885 14.150 1.00 91.69 84 ASP A C 1
ATOM 626 O O . ASP A 1 84 ? -3.459 -3.180 14.720 1.00 91.69 84 ASP A O 1
ATOM 630 N N . GLY A 1 85 ? -1.358 -2.397 14.815 1.00 91.69 85 GLY A N 1
ATOM 631 C CA . GLY A 1 85 ? -1.374 -2.168 16.264 1.00 91.69 85 GLY A CA 1
ATOM 632 C C . GLY A 1 85 ? -2.471 -1.192 16.702 1.00 91.69 85 GLY A C 1
ATOM 633 O O . GLY A 1 85 ? -3.244 -1.504 17.602 1.00 91.69 85 GLY A O 1
ATOM 634 N N . LEU A 1 86 ? -2.610 -0.058 16.006 1.00 92.19 86 LEU A N 1
ATOM 635 C CA . LEU A 1 86 ? -3.679 0.912 16.271 1.00 92.19 86 LEU A CA 1
ATOM 636 C C . LEU A 1 86 ? -5.077 0.290 16.116 1.00 92.19 86 LEU A C 1
ATOM 638 O O . LEU A 1 86 ? -5.968 0.538 16.923 1.00 92.19 86 LEU A O 1
ATOM 642 N N . MET A 1 87 ? -5.280 -0.516 15.075 1.00 92.06 87 MET A N 1
ATOM 643 C CA . MET A 1 87 ? -6.549 -1.201 14.829 1.00 92.06 87 MET A CA 1
ATOM 644 C C . MET A 1 87 ? -6.885 -2.211 15.932 1.00 92.06 87 MET A C 1
ATOM 646 O O . MET A 1 87 ? -8.047 -2.309 16.329 1.00 92.06 87 MET A O 1
ATOM 650 N N . ALA A 1 88 ? -5.880 -2.925 16.444 1.00 91.62 88 ALA A N 1
ATOM 651 C CA . ALA A 1 88 ? -6.039 -3.843 17.565 1.00 91.62 88 ALA A CA 1
ATOM 652 C C . ALA A 1 88 ? -6.415 -3.106 18.862 1.00 91.62 88 ALA A C 1
ATOM 654 O O . ALA A 1 88 ? -7.362 -3.515 19.531 1.00 91.62 88 ALA A O 1
ATOM 655 N N . GLU A 1 89 ? -5.745 -1.991 19.171 1.00 92.25 89 GLU A N 1
ATOM 656 C CA . GLU A 1 89 ? -6.055 -1.156 20.342 1.00 92.25 89 GLU A CA 1
ATOM 657 C C . GLU A 1 89 ? -7.490 -0.609 20.286 1.00 92.25 89 GLU A C 1
ATOM 659 O O . GLU A 1 89 ? -8.246 -0.733 21.249 1.00 92.25 89 GLU A O 1
ATOM 664 N N . LEU A 1 90 ? -7.912 -0.077 19.131 1.00 91.69 90 LEU A N 1
ATOM 665 C CA . LEU A 1 90 ? -9.279 0.425 18.940 1.00 91.69 90 LEU A CA 1
ATOM 666 C C . LEU A 1 90 ? -10.334 -0.673 19.106 1.00 91.69 90 LEU A C 1
ATOM 668 O O . LEU A 1 90 ? -11.422 -0.423 19.631 1.00 91.69 90 LEU A O 1
ATOM 672 N N . LYS A 1 91 ? -10.037 -1.889 18.636 1.00 91.88 91 LYS A N 1
ATOM 673 C CA . LYS A 1 91 ? -10.929 -3.036 18.805 1.00 91.88 91 LYS A CA 1
ATOM 674 C C . LYS A 1 91 ? -11.086 -3.390 20.284 1.00 91.88 91 LYS A C 1
ATOM 676 O O . LYS A 1 91 ? -12.215 -3.540 20.744 1.00 91.88 91 LYS A O 1
ATOM 681 N N . GLU A 1 92 ? -9.976 -3.489 21.011 1.00 93.12 92 GLU A N 1
ATOM 682 C CA . GLU A 1 92 ? -9.971 -3.813 22.440 1.00 93.12 92 GLU A CA 1
ATOM 683 C C . GLU A 1 92 ? -10.744 -2.768 23.259 1.00 93.12 92 GLU A C 1
ATOM 685 O O . GLU A 1 92 ? -11.577 -3.127 24.094 1.00 93.12 92 GLU A O 1
ATOM 690 N N . GLU A 1 93 ? -10.550 -1.478 22.969 1.00 92.31 93 GLU A N 1
ATOM 691 C CA . GLU A 1 93 ? -11.276 -0.387 23.629 1.00 92.31 93 GLU A CA 1
ATOM 692 C C . GLU A 1 93 ? -12.797 -0.520 23.436 1.00 92.31 93 GLU A C 1
ATOM 694 O O . GLU A 1 93 ? -13.566 -0.454 24.399 1.00 92.31 93 GLU A O 1
ATOM 699 N N . ARG A 1 94 ? -13.250 -0.798 22.207 1.00 90.56 94 ARG A N 1
ATOM 700 C CA . ARG A 1 94 ? -14.679 -0.989 21.907 1.00 90.56 94 ARG A CA 1
ATOM 701 C C . ARG A 1 94 ? -15.274 -2.229 22.565 1.00 90.56 94 ARG A C 1
ATOM 703 O O . ARG A 1 94 ? -16.426 -2.195 23.001 1.00 90.56 94 ARG A O 1
ATOM 710 N N . GLU A 1 95 ? -14.522 -3.323 22.627 1.00 92.19 95 GLU A N 1
ATOM 711 C CA . GLU A 1 95 ? -14.953 -4.544 23.313 1.00 92.19 95 GLU A CA 1
ATOM 712 C C . GLU A 1 95 ? -15.093 -4.312 24.824 1.00 92.19 95 GLU A C 1
ATOM 714 O O . GLU A 1 95 ? -16.080 -4.748 25.426 1.00 92.19 95 GLU A O 1
ATOM 719 N N . MET A 1 96 ? -14.169 -3.556 25.424 1.00 93.75 96 MET A N 1
ATOM 720 C CA . MET A 1 96 ? -14.236 -3.166 26.832 1.00 93.75 96 MET A CA 1
ATOM 721 C C . MET A 1 96 ? -15.471 -2.304 27.126 1.00 93.75 96 MET A C 1
ATOM 723 O O . MET A 1 96 ? -16.213 -2.587 28.069 1.00 93.75 96 MET A O 1
ATOM 727 N N . GLU A 1 97 ? -15.745 -1.28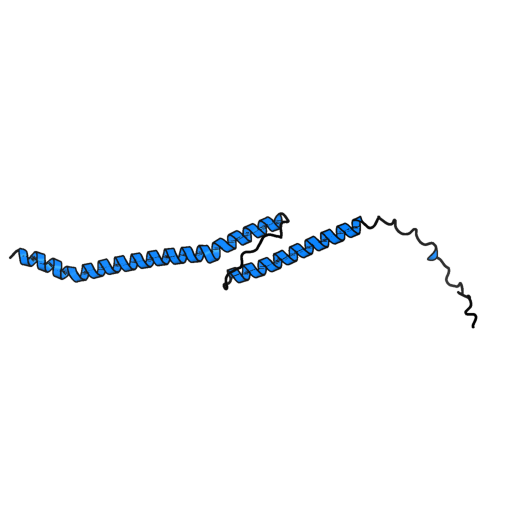5 26.307 1.00 92.25 97 GLU A N 1
ATOM 728 C CA . GLU A 1 97 ? -16.948 -0.454 26.446 1.00 92.25 97 GLU A CA 1
ATOM 729 C C . GLU A 1 97 ? -18.234 -1.288 26.376 1.00 92.25 97 GLU A C 1
ATOM 731 O O . GLU A 1 97 ? -19.127 -1.141 27.218 1.00 92.25 97 GLU A O 1
ATOM 736 N N . ALA A 1 98 ? -18.326 -2.200 25.404 1.00 90.75 98 ALA A N 1
ATOM 737 C CA . ALA A 1 98 ? -19.477 -3.085 25.247 1.00 90.75 98 ALA A CA 1
ATOM 738 C C . ALA A 1 98 ? -19.660 -4.016 26.461 1.00 90.75 98 ALA A C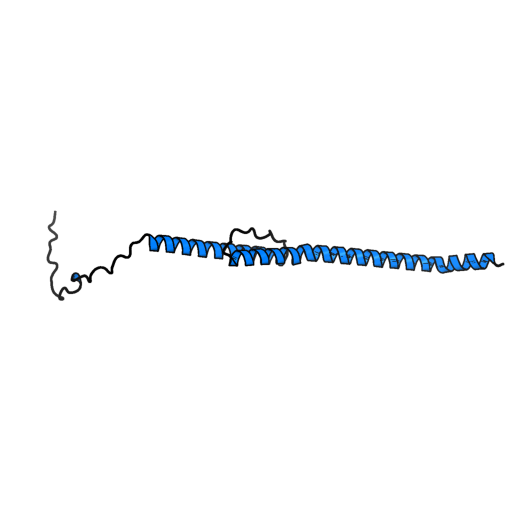 1
ATOM 740 O O . ALA A 1 98 ? -20.787 -4.262 26.912 1.00 90.75 98 ALA A O 1
ATOM 741 N N . TYR A 1 99 ? -18.558 -4.502 27.034 1.00 91.44 99 TYR A N 1
ATOM 742 C CA . TYR A 1 99 ? -18.576 -5.311 28.248 1.00 91.44 99 TYR A CA 1
ATOM 743 C C . TYR A 1 99 ? -19.081 -4.516 29.463 1.00 91.44 99 TYR A C 1
ATOM 745 O O . TYR A 1 99 ? -19.982 -4.976 30.171 1.00 91.44 99 TYR A O 1
ATOM 753 N N . LEU A 1 100 ? -18.590 -3.287 29.664 1.00 93.44 100 LEU A N 1
ATOM 754 C CA . LEU A 1 100 ? -19.039 -2.414 30.756 1.00 93.44 100 LEU A CA 1
ATOM 755 C C . LEU A 1 100 ? -20.524 -2.048 30.637 1.00 93.44 100 LEU A C 1
ATOM 757 O O . LEU A 1 100 ? -21.245 -2.076 31.636 1.00 93.44 100 LEU A O 1
ATOM 761 N N . GLN A 1 101 ? -21.011 -1.771 29.424 1.00 91.12 101 GLN A N 1
ATOM 762 C CA . GLN A 1 101 ? -22.439 -1.531 29.180 1.00 91.12 101 GLN A CA 1
ATOM 763 C C . GLN A 1 101 ? -23.292 -2.750 29.546 1.00 91.12 101 GLN A C 1
ATOM 765 O O . GLN A 1 101 ? -24.376 -2.610 30.118 1.00 91.12 101 GLN A O 1
ATOM 770 N N . THR A 1 102 ? -22.793 -3.954 29.260 1.00 90.94 102 THR A N 1
ATOM 771 C CA . THR A 1 102 ? -23.481 -5.205 29.595 1.00 90.94 102 THR A CA 1
ATOM 772 C C . THR A 1 102 ? -23.582 -5.395 31.109 1.00 90.94 102 THR A C 1
ATOM 774 O O . THR A 1 102 ? -24.660 -5.719 31.608 1.00 90.94 102 THR A O 1
ATOM 777 N N . ILE A 1 103 ? -22.505 -5.116 31.855 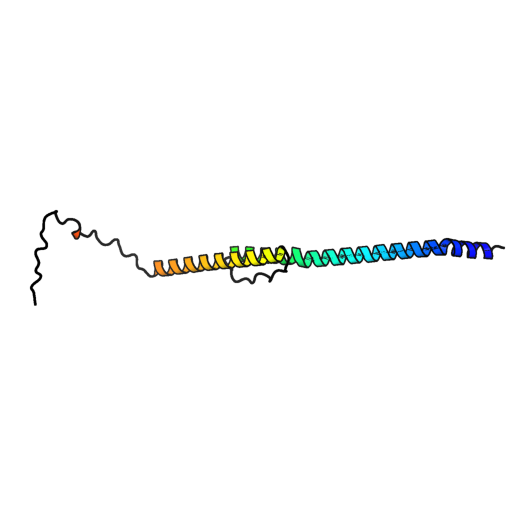1.00 90.25 103 ILE A N 1
ATOM 778 C CA . ILE A 1 103 ? -22.515 -5.152 33.327 1.00 90.25 103 ILE A CA 1
ATOM 779 C C . ILE A 1 103 ? -23.481 -4.110 33.894 1.00 90.25 103 ILE A C 1
ATOM 781 O O . ILE A 1 103 ? -24.315 -4.443 34.734 1.00 90.25 103 ILE A O 1
ATOM 785 N N . SER A 1 104 ? -23.400 -2.862 33.424 1.00 87.56 104 SER A N 1
ATOM 786 C CA . SER A 1 104 ? -24.255 -1.776 33.914 1.00 87.56 104 SER A CA 1
ATOM 787 C C . SER A 1 104 ? -25.738 -2.069 33.696 1.00 87.56 104 SER A C 1
ATOM 789 O O . SER A 1 104 ? -26.547 -1.705 34.540 1.00 87.56 104 SER A O 1
ATOM 791 N N . ARG A 1 105 ? -26.105 -2.740 32.599 1.00 86.38 105 ARG A N 1
ATOM 792 C CA . ARG A 1 105 ? -27.492 -3.137 32.326 1.00 86.38 105 ARG A CA 1
ATOM 793 C C . ARG A 1 105 ? -27.955 -4.323 33.179 1.00 86.38 105 ARG A C 1
ATOM 795 O O . ARG A 1 105 ? -29.149 -4.457 33.428 1.00 86.38 105 ARG A O 1
ATOM 802 N N . ALA A 1 106 ? -27.032 -5.195 33.581 1.00 82.12 106 ALA A N 1
ATOM 803 C CA . ALA A 1 106 ? -27.321 -6.362 34.411 1.00 82.12 106 ALA A CA 1
ATOM 804 C C . ALA A 1 106 ? -27.472 -6.017 35.904 1.00 82.12 106 ALA A C 1
ATOM 806 O O . ALA A 1 106 ? -28.115 -6.770 36.635 1.00 82.12 106 ALA A O 1
ATOM 807 N N . LEU A 1 107 ? -26.914 -4.888 36.354 1.00 75.12 107 LEU A N 1
ATOM 808 C CA . LEU A 1 107 ? -27.163 -4.343 37.686 1.00 75.12 107 LEU A CA 1
ATOM 809 C C . LEU A 1 107 ? -28.460 -3.513 37.647 1.00 75.12 107 LEU A C 1
ATOM 811 O O . LEU A 1 107 ? -28.481 -2.468 36.998 1.00 75.12 107 LEU A O 1
ATOM 815 N N . PRO A 1 108 ? -29.561 -3.953 38.289 1.00 68.88 108 PRO A N 1
ATOM 816 C CA . PRO A 1 108 ? -30.773 -3.147 38.370 1.00 68.88 108 PRO A CA 1
ATOM 817 C C . PRO A 1 108 ? -30.447 -1.844 39.100 1.00 68.88 108 PRO A C 1
ATOM 819 O O . PRO A 1 108 ? -29.658 -1.865 40.042 1.00 68.88 108 PRO A O 1
ATOM 822 N N . ASP A 1 109 ? -31.039 -0.735 38.652 1.00 70.19 109 ASP A N 1
ATOM 823 C CA . ASP A 1 109 ? -30.920 0.588 39.269 1.00 70.19 109 ASP A CA 1
ATOM 824 C C . ASP A 1 109 ? -31.345 0.461 40.739 1.00 70.19 109 ASP A C 1
ATOM 826 O O . ASP A 1 109 ? -32.536 0.442 41.054 1.00 70.19 109 ASP A O 1
ATOM 830 N N . VAL A 1 110 ? -30.381 0.208 41.632 1.00 63.22 110 VAL A N 1
ATOM 831 C CA . VAL A 1 110 ? -30.628 0.115 43.067 1.00 63.22 110 VAL A CA 1
ATOM 832 C C . VAL A 1 110 ? -30.972 1.545 43.454 1.00 63.22 110 VAL A C 1
ATOM 834 O O . VAL A 1 110 ? -30.068 2.385 43.419 1.00 63.22 110 VAL A O 1
ATOM 837 N N . PRO A 1 111 ? -32.248 1.863 43.765 1.00 69.25 111 PRO A N 1
ATOM 838 C CA . PRO A 1 111 ? -32.595 3.210 44.186 1.00 69.25 111 PRO A CA 1
ATOM 839 C C . PRO A 1 111 ? -31.648 3.593 45.323 1.00 69.25 111 PRO A C 1
ATOM 841 O O . PRO A 1 111 ? -31.311 2.707 46.121 1.00 69.25 111 PRO A O 1
ATOM 844 N N . PRO A 1 112 ? -31.176 4.857 45.378 1.00 70.31 112 PRO A N 1
ATOM 845 C CA . PRO A 1 112 ? -30.219 5.289 46.389 1.00 70.31 112 PRO A CA 1
ATOM 846 C C . PRO A 1 112 ? -30.683 4.736 47.725 1.00 70.31 112 PRO A C 1
ATOM 848 O O . PRO A 1 112 ? -31.849 4.934 48.083 1.00 70.31 112 PRO A O 1
ATOM 851 N N . ALA A 1 113 ? -29.810 3.954 48.378 1.00 65.94 113 ALA A N 1
ATOM 852 C CA . ALA A 1 113 ? -30.142 3.302 49.635 1.00 65.94 113 ALA A CA 1
ATOM 853 C C . ALA A 1 113 ? -30.851 4.347 50.504 1.00 65.94 113 ALA A C 1
ATOM 855 O O . ALA A 1 113 ? -30.303 5.451 50.635 1.00 65.94 113 ALA A O 1
ATOM 856 N N . PRO A 1 114 ? -32.085 4.074 50.985 1.00 69.25 114 PRO A N 1
ATOM 857 C CA . PRO A 1 114 ? -32.858 5.071 51.711 1.00 69.25 114 PRO A CA 1
ATOM 858 C C . PRO A 1 114 ? -31.941 5.669 52.775 1.00 69.25 114 PRO A C 1
ATOM 860 O O . PRO A 1 114 ? -31.195 4.893 53.384 1.00 69.25 114 PRO A O 1
ATOM 863 N N . PRO A 1 115 ? -31.905 7.010 52.927 1.00 66.00 115 PRO A N 1
ATOM 864 C CA . PRO A 1 115 ? -30.947 7.673 53.797 1.00 66.00 115 PRO A CA 1
ATOM 865 C C . PRO A 1 115 ? -30.953 6.949 55.132 1.00 66.00 115 PRO A C 1
ATOM 867 O O . PRO A 1 115 ? -31.968 6.906 55.823 1.00 66.00 115 PRO A O 1
ATOM 870 N N . SER A 1 116 ? -29.840 6.275 55.416 1.00 65.31 116 SER A N 1
ATOM 871 C CA . SER A 1 116 ? -29.712 5.479 56.618 1.00 65.31 116 SER A CA 1
ATOM 872 C C . SER A 1 116 ? -29.833 6.439 57.792 1.00 65.31 116 SER A C 1
ATOM 874 O O . SER A 1 116 ? -28.907 7.198 58.083 1.00 65.31 116 SER A O 1
ATOM 876 N N . GLU A 1 117 ? -30.977 6.398 58.478 1.00 58.03 117 GLU A N 1
ATOM 877 C CA . GLU A 1 117 ? -31.196 7.064 59.766 1.00 58.03 117 GLU A CA 1
ATOM 878 C C . GLU A 1 117 ? -30.140 6.654 60.813 1.00 58.03 117 GLU A C 1
ATOM 880 O O . GLU A 1 117 ? -30.024 7.293 61.856 1.00 58.03 117 GLU A O 1
ATOM 885 N N . ALA A 1 118 ? -29.293 5.655 60.529 1.00 56.88 118 ALA A N 1
ATOM 886 C CA . ALA A 1 118 ? -28.171 5.273 61.380 1.00 56.88 118 ALA A CA 1
ATOM 887 C C . ALA A 1 118 ? -26.997 6.278 61.383 1.00 56.88 118 ALA A C 1
ATOM 889 O O . ALA A 1 118 ? -26.051 6.084 62.143 1.00 56.88 118 ALA A O 1
ATOM 890 N N . ALA A 1 119 ? -27.033 7.352 60.584 1.00 57.78 119 ALA A N 1
ATOM 891 C CA . ALA A 1 119 ? -26.008 8.404 60.605 1.00 57.78 119 ALA A CA 1
ATOM 892 C C . ALA A 1 119 ? -26.307 9.570 61.575 1.00 57.78 119 ALA A C 1
ATOM 894 O O . ALA A 1 119 ? -25.526 10.518 61.634 1.00 57.78 119 ALA A O 1
ATOM 895 N N . ILE A 1 120 ? -27.393 9.511 62.360 1.00 58.88 120 ILE A N 1
ATOM 896 C CA . ILE A 1 120 ? -27.688 10.495 63.419 1.00 58.88 120 ILE A CA 1
ATOM 897 C C . ILE A 1 120 ? -27.769 9.792 64.783 1.00 58.88 120 ILE A C 1
ATOM 899 O O . ILE A 1 120 ? -28.765 9.868 65.495 1.00 58.88 120 ILE A O 1
ATOM 903 N N . ALA A 1 121 ? -26.706 9.087 65.172 1.00 61.84 121 ALA A N 1
ATOM 904 C CA . ALA A 1 121 ? -26.493 8.780 66.584 1.00 61.84 121 ALA A CA 1
ATOM 905 C C . ALA A 1 121 ? -25.819 10.002 67.241 1.00 61.84 121 ALA A C 1
ATOM 907 O O . ALA A 1 121 ? -24.759 10.425 66.766 1.00 61.84 121 ALA A O 1
ATOM 908 N N . PRO A 1 122 ? -26.396 10.610 68.295 1.00 65.50 122 PRO A N 1
ATOM 909 C CA . PRO A 1 122 ? -25.746 11.716 68.989 1.00 65.50 122 PRO A CA 1
ATOM 910 C C . PRO A 1 122 ? -24.402 11.246 69.576 1.00 65.50 122 PRO A C 1
ATOM 912 O O . PRO A 1 122 ? -24.309 10.115 70.065 1.00 65.50 122 PRO A O 1
ATOM 915 N N . PRO A 1 123 ? -23.346 12.080 69.549 1.00 60.34 123 PRO A N 1
ATOM 916 C CA . PRO A 1 123 ? -22.053 11.708 70.108 1.00 60.34 123 PRO A CA 1
ATOM 917 C C . PRO A 1 123 ? -22.202 11.459 71.615 1.00 60.34 123 PRO A C 1
ATOM 919 O O . PRO A 1 123 ? -22.440 12.392 72.378 1.00 60.34 123 PRO A O 1
ATOM 922 N N . GLY A 1 124 ? -22.089 10.196 72.044 1.00 63.09 124 GLY A N 1
ATOM 923 C CA . GLY A 1 124 ? -22.081 9.850 73.469 1.00 63.09 124 GLY A CA 1
ATOM 924 C C . GLY A 1 124 ? -22.586 8.463 73.872 1.00 63.09 124 GLY A C 1
ATOM 925 O O . GLY A 1 124 ? -22.453 8.113 75.043 1.00 63.09 124 GLY A O 1
ATOM 926 N N . THR A 1 125 ? -23.143 7.641 72.980 1.00 62.09 125 THR A N 1
ATOM 927 C CA . THR A 1 125 ? -23.635 6.319 73.400 1.00 62.09 125 THR A CA 1
ATOM 928 C C . THR A 1 125 ? -22.500 5.295 73.416 1.00 62.09 125 THR A C 1
ATOM 930 O O . THR A 1 125 ? -22.090 4.766 72.387 1.00 62.09 125 THR A O 1
ATOM 933 N N . LEU A 1 126 ? -21.971 5.049 74.618 1.00 60.53 126 LEU A N 1
ATOM 934 C CA . LEU A 1 126 ? -21.053 3.961 74.948 1.00 60.53 126 LEU A CA 1
ATOM 935 C C . LEU A 1 126 ? -21.526 2.640 74.323 1.00 60.53 126 LEU A C 1
ATOM 937 O O . LEU A 1 126 ? -22.571 2.112 74.707 1.00 60.53 126 LEU A O 1
ATOM 941 N N . ILE A 1 127 ? -20.719 2.058 73.430 1.00 62.00 127 ILE A N 1
ATOM 942 C CA . ILE A 1 127 ? -20.804 0.628 73.112 1.00 62.00 127 ILE A CA 1
ATOM 943 C C . ILE A 1 127 ? -20.253 -0.128 74.327 1.00 62.00 127 ILE A C 1
ATOM 945 O O . ILE A 1 127 ? -19.096 -0.538 74.377 1.00 62.00 127 ILE A O 1
ATOM 949 N N . ALA A 1 128 ? -21.079 -0.240 75.365 1.00 64.38 128 ALA A N 1
ATOM 950 C CA . ALA A 1 128 ? -20.847 -1.115 76.501 1.00 64.38 128 ALA A CA 1
ATOM 951 C C . ALA A 1 128 ? -21.538 -2.448 76.203 1.00 64.38 128 ALA A C 1
ATOM 953 O O . ALA A 1 128 ? -22.754 -2.574 76.330 1.00 64.38 128 ALA A O 1
ATOM 954 N N . GLY A 1 129 ? -20.760 -3.433 75.752 1.00 52.41 129 GLY A N 1
ATOM 955 C CA . GLY A 1 129 ? -21.316 -4.690 75.260 1.00 52.41 129 GLY A CA 1
ATOM 956 C C . GLY A 1 129 ? -20.333 -5.852 75.205 1.00 52.41 129 GLY A C 1
ATOM 957 O O . GLY A 1 129 ? -20.261 -6.519 74.186 1.00 52.41 129 GLY A O 1
ATOM 958 N N . ARG A 1 130 ? -19.632 -6.095 76.321 1.00 58.47 130 ARG A N 1
ATOM 959 C CA . ARG A 1 130 ? -19.310 -7.442 76.833 1.00 58.47 130 ARG A CA 1
ATOM 960 C C . ARG A 1 130 ? -18.436 -8.352 75.947 1.00 58.47 130 ARG A C 1
ATOM 962 O O . ARG A 1 130 ? -18.936 -9.179 75.196 1.00 58.47 130 ARG A O 1
ATOM 969 N N . PHE A 1 131 ? -17.125 -8.317 76.192 1.00 55.81 131 PHE A N 1
ATOM 970 C CA . PHE A 1 131 ? -16.316 -9.538 76.135 1.00 55.81 131 PHE A CA 1
ATOM 971 C C . PHE A 1 131 ? -16.488 -10.260 77.477 1.00 55.81 131 PHE A C 1
ATOM 973 O O . PHE A 1 131 ? -15.937 -9.822 78.486 1.00 55.81 131 PHE A O 1
ATOM 980 N N . GLU A 1 132 ? -17.292 -11.323 77.508 1.00 52.81 132 GLU A N 1
ATOM 981 C CA . GLU A 1 132 ? -17.173 -12.337 78.557 1.00 52.81 132 GLU A CA 1
ATOM 982 C C . GLU A 1 132 ? -16.208 -13.420 78.074 1.00 52.81 132 GLU A C 1
ATOM 984 O O . GLU A 1 132 ? -16.307 -13.921 76.956 1.00 52.81 132 GLU A O 1
ATOM 989 N N . VAL A 1 133 ? -15.231 -13.688 78.935 1.00 53.78 133 VAL A N 1
ATOM 990 C CA . VAL A 1 133 ? -14.163 -14.675 78.806 1.00 53.78 133 VAL A CA 1
ATOM 991 C C . VAL A 1 133 ? -14.749 -16.074 78.943 1.00 53.78 133 VAL A C 1
ATOM 993 O O . VAL A 1 133 ? -15.435 -16.325 79.931 1.00 53.78 133 VAL A O 1
ATOM 996 N N . LEU A 1 134 ? -14.389 -16.972 78.025 1.00 48.22 134 LEU A N 1
ATOM 997 C CA . LEU A 1 134 ? -13.816 -18.288 78.336 1.00 48.22 134 LEU A CA 1
ATOM 998 C C . LEU A 1 134 ? -12.759 -18.627 77.281 1.00 48.22 134 LEU A C 1
ATOM 1000 O O . LEU A 1 134 ? -13.059 -18.457 76.079 1.00 48.22 134 LEU A O 1
#

Sequence (134 aa):
MAVVTLASLDQALAPFRRIEAAQLWVGLISMGLAFALSYVLSRRVTGPIERLADVAEAARAGRFDQPVPPGGADEVGRLARAFDGLMAELKEEREMEAYLQTISRALPDVPPAPPSEAAIAPPGTLIAGRFEVL

Foldseek 3Di:
DVVVVVVVVCVVCVVVVVVVVVVVVVVVVVVVVVVVVVVVCCVQPVVLVVQLVVCVVVVVVVNLPDDRPCHDPDPSNVVSVVSNVVSVVSNVVVVVVVVVVVVVVVDPPPPDDPPPPVVPDPPDDDPPDDDDDD

pLDDT: mean 81.21, std 14.0, range [48.22, 98.12]

Solvent-accessible surface area (backbone atoms only — not comparable to full-atom values): 8054 Å² total; per-residue (Å²): 120,70,70,61,57,59,55,48,52,54,62,69,40,52,63,52,56,53,51,52,53,48,52,52,50,51,52,51,51,53,50,52,49,51,52,52,51,52,52,50,47,43,60,64,47,53,50,56,50,54,50,51,51,53,46,50,56,36,39,76,73,72,45,57,87,61,84,65,67,88,45,59,99,48,72,62,13,51,49,36,54,53,50,45,51,53,43,51,51,56,43,52,53,54,51,52,52,54,50,52,54,51,52,58,68,70,48,71,86,71,68,76,75,71,82,63,74,81,78,70,68,72,94,78,78,76,91,81,77,77,90,78,89,129